Protein AF-A0A6P0JQG0-F1 (afdb_monomer_lite)

pLDDT: mean 90.03, std 11.5, range [43.16, 98.19]

Radius of gyration: 15.19 Å; chains: 1; bounding box: 37×26×37 Å

Foldseek 3Di:
DPPPPDDDPLVVVLVVCVVVVPPLSCLQPVQHSDWFADPCVVPQPPGSPSRNVRRVVVLVVVCVVVVDDPPDDDDDPDPDRCNSVVD

Structure (mmCIF, N/CA/C/O backbone):
data_AF-A0A6P0JQG0-F1
#
_entry.id   AF-A0A6P0JQG0-F1
#
loop_
_atom_site.group_PDB
_atom_site.id
_atom_site.type_symbol
_atom_site.label_atom_id
_atom_site.label_alt_id
_atom_site.label_comp_id
_atom_site.label_asym_id
_atom_site.label_entity_id
_atom_site.label_seq_id
_atom_site.pdbx_PDB_ins_code
_atom_site.Cartn_x
_atom_site.Cartn_y
_atom_site.Cartn_z
_atom_site.occupancy
_atom_site.B_iso_or_equiv
_atom_site.auth_seq_id
_atom_site.auth_comp_id
_atom_site.auth_asym_id
_atom_site.auth_atom_id
_atom_site.pdbx_PDB_model_num
ATOM 1 N N . MET A 1 1 ? 23.275 -12.793 20.915 1.00 43.16 1 MET A N 1
ATOM 2 C CA . MET A 1 1 ? 22.117 -13.483 20.323 1.00 43.16 1 MET A CA 1
ATOM 3 C C . MET A 1 1 ? 22.490 -13.781 18.893 1.00 43.16 1 MET A C 1
ATOM 5 O O . MET A 1 1 ? 22.983 -12.883 18.225 1.00 43.16 1 MET A O 1
ATOM 9 N N . ASP A 1 2 ? 22.380 -15.039 18.493 1.00 47.59 2 ASP A N 1
ATOM 10 C CA . ASP A 1 2 ? 22.580 -15.452 17.110 1.00 47.59 2 ASP A CA 1
ATOM 11 C C . ASP A 1 2 ? 21.462 -14.817 16.274 1.00 47.59 2 ASP A C 1
ATOM 13 O O . ASP A 1 2 ? 20.291 -15.170 16.423 1.00 47.59 2 ASP A O 1
ATOM 17 N N . HIS A 1 3 ? 21.800 -13.785 15.501 1.00 60.78 3 HIS A N 1
ATOM 18 C CA . HIS A 1 3 ? 20.891 -13.249 14.503 1.00 60.78 3 HIS A CA 1
ATOM 19 C C . HIS A 1 3 ? 20.826 -14.293 13.398 1.00 60.78 3 HIS A C 1
ATOM 21 O O . HIS A 1 3 ? 21.660 -14.284 12.496 1.00 60.78 3 HIS A O 1
ATOM 27 N N . SER A 1 4 ? 19.837 -15.186 13.469 1.00 60.78 4 SER A N 1
ATOM 28 C CA . SER A 1 4 ? 19.420 -15.951 12.301 1.00 60.78 4 SER A CA 1
ATOM 29 C C . SER A 1 4 ? 19.316 -14.959 11.144 1.00 60.78 4 SER A C 1
ATOM 31 O O . SER A 1 4 ? 18.536 -14.007 11.217 1.00 60.78 4 SER A O 1
ATOM 33 N N . SER A 1 5 ? 20.168 -15.108 10.131 1.00 75.31 5 SER A N 1
ATOM 34 C CA . SER A 1 5 ? 20.182 -14.228 8.968 1.00 75.31 5 SER A CA 1
ATOM 35 C C . SER A 1 5 ? 18.919 -14.513 8.163 1.00 75.31 5 SER A C 1
ATOM 37 O O . SER A 1 5 ? 18.919 -15.351 7.261 1.00 75.31 5 SER A O 1
ATOM 39 N N . ILE A 1 6 ? 17.806 -13.898 8.559 1.00 82.06 6 ILE A N 1
ATOM 40 C CA . ILE A 1 6 ? 16.537 -14.027 7.855 1.00 82.06 6 ILE A CA 1
ATOM 41 C C . ILE A 1 6 ? 16.729 -13.360 6.497 1.00 82.06 6 ILE A C 1
ATOM 43 O O . ILE A 1 6 ? 16.890 -12.147 6.402 1.00 82.06 6 ILE A O 1
ATOM 47 N N . THR A 1 7 ? 16.757 -14.173 5.447 1.00 84.56 7 THR A N 1
ATOM 48 C CA . THR A 1 7 ? 16.792 -13.688 4.071 1.00 84.56 7 THR A CA 1
ATOM 49 C C . THR A 1 7 ? 15.384 -13.261 3.676 1.00 84.56 7 THR A C 1
ATOM 51 O O . THR A 1 7 ? 14.454 -14.066 3.756 1.00 84.56 7 THR A O 1
ATOM 54 N N . LEU A 1 8 ? 15.222 -12.014 3.229 1.00 88.25 8 LEU A N 1
ATOM 55 C CA . LEU A 1 8 ? 13.937 -11.458 2.799 1.00 88.25 8 LEU A CA 1
ATOM 56 C C . LEU A 1 8 ? 14.051 -10.930 1.361 1.00 88.25 8 LEU A C 1
ATOM 58 O O . LEU A 1 8 ? 13.931 -9.724 1.150 1.00 88.25 8 LEU A O 1
ATOM 62 N N . PRO A 1 9 ? 14.215 -11.811 0.350 1.00 90.31 9 PRO A N 1
ATOM 63 C CA . PRO A 1 9 ? 14.564 -11.397 -1.012 1.00 90.31 9 PRO A CA 1
ATOM 64 C C . PRO A 1 9 ? 13.593 -10.380 -1.619 1.00 90.31 9 PRO A C 1
ATOM 66 O O . PRO A 1 9 ? 13.996 -9.510 -2.382 1.00 90.31 9 PRO A O 1
ATOM 69 N N . TYR A 1 10 ? 12.308 -10.482 -1.267 1.00 89.81 10 TYR A N 1
ATOM 70 C CA . TYR A 1 10 ? 11.275 -9.548 -1.704 1.00 89.81 10 TYR A CA 1
ATOM 71 C C . TYR A 1 10 ? 11.510 -8.131 -1.165 1.00 89.81 10 TYR A C 1
ATOM 73 O O . TYR A 1 10 ? 11.501 -7.170 -1.929 1.00 89.81 10 TYR A O 1
ATOM 81 N N . PHE A 1 11 ? 11.762 -8.001 0.140 1.00 89.56 11 PHE A N 1
ATOM 82 C CA . PHE A 1 11 ? 12.041 -6.701 0.745 1.00 89.56 11 PHE A CA 1
ATOM 83 C C . PHE A 1 11 ? 13.391 -6.157 0.296 1.00 89.56 11 PHE A C 1
ATOM 85 O O . PHE A 1 11 ? 13.472 -4.971 -0.007 1.00 89.56 11 PHE A O 1
ATOM 92 N N . ASP A 1 12 ? 14.410 -7.010 0.190 1.00 91.88 12 ASP A N 1
ATOM 93 C CA . ASP A 1 12 ? 15.726 -6.606 -0.304 1.00 91.88 12 ASP A CA 1
ATOM 94 C C . ASP A 1 12 ? 15.613 -6.027 -1.722 1.00 91.88 12 ASP A C 1
ATOM 96 O O . ASP A 1 12 ? 16.151 -4.959 -2.003 1.00 91.88 12 ASP A O 1
ATOM 100 N N . TRP A 1 13 ? 14.846 -6.673 -2.606 1.00 94.25 13 TRP A N 1
ATOM 101 C CA . TRP A 1 13 ? 14.606 -6.178 -3.962 1.00 94.25 13 TRP A CA 1
ATOM 102 C C . TRP A 1 13 ? 13.889 -4.817 -3.979 1.00 94.25 13 TRP A C 1
ATOM 104 O O . TRP A 1 13 ? 14.346 -3.904 -4.667 1.00 94.25 13 TRP A O 1
ATOM 114 N N . ILE A 1 14 ? 12.821 -4.648 -3.188 1.00 93.31 14 ILE A N 1
ATOM 115 C CA . ILE A 1 14 ? 12.083 -3.374 -3.110 1.00 93.31 14 ILE A CA 1
ATOM 116 C C . ILE A 1 14 ? 12.975 -2.257 -2.567 1.00 93.31 14 ILE A C 1
ATOM 118 O O . ILE A 1 14 ? 13.040 -1.181 -3.158 1.00 93.31 14 ILE A O 1
ATOM 122 N N . LEU A 1 15 ? 13.660 -2.494 -1.445 1.00 92.00 15 LEU A N 1
ATOM 123 C CA . LEU A 1 15 ? 14.479 -1.479 -0.783 1.00 92.00 15 LEU A CA 1
ATOM 124 C C . LEU A 1 15 ? 15.641 -1.036 -1.676 1.00 92.00 15 LEU A C 1
ATOM 126 O O . LEU A 1 15 ? 15.853 0.166 -1.826 1.00 92.00 15 LEU A O 1
ATOM 130 N N . ASN A 1 16 ? 16.311 -1.981 -2.342 1.00 94.88 16 ASN A N 1
ATOM 131 C CA . ASN A 1 16 ? 17.364 -1.670 -3.307 1.00 94.88 16 ASN A CA 1
ATOM 132 C C . ASN A 1 16 ? 16.826 -0.853 -4.493 1.00 94.88 16 ASN A C 1
ATOM 134 O O . ASN A 1 16 ? 17.481 0.088 -4.934 1.00 94.88 16 ASN A O 1
ATOM 138 N N . GLY A 1 17 ? 15.630 -1.171 -5.002 1.00 95.88 17 GLY A N 1
ATOM 139 C CA . GLY A 1 17 ? 14.994 -0.403 -6.077 1.00 95.88 17 GLY A CA 1
ATOM 140 C C . GLY A 1 17 ? 14.635 1.027 -5.657 1.00 95.88 17 GLY A C 1
ATOM 141 O O . GLY A 1 17 ? 14.891 1.978 -6.397 1.00 95.88 17 GLY A O 1
ATOM 142 N N . LEU A 1 18 ? 14.106 1.201 -4.441 1.00 93.44 18 LEU A N 1
ATOM 143 C CA . LEU A 1 18 ? 13.815 2.520 -3.874 1.00 93.44 18 LEU A CA 1
ATOM 144 C C . LEU A 1 18 ? 15.092 3.351 -3.680 1.00 93.44 18 LEU A C 1
ATOM 146 O O . LEU A 1 18 ? 15.100 4.532 -4.036 1.00 93.44 18 LEU A O 1
ATOM 150 N N . GLU A 1 19 ? 16.166 2.741 -3.169 1.00 94.75 19 GLU A N 1
ATOM 151 C CA . GLU A 1 19 ? 17.475 3.381 -2.976 1.00 94.75 19 GLU A CA 1
ATOM 152 C C . GLU A 1 19 ? 18.126 3.772 -4.310 1.00 94.75 19 GLU A C 1
ATOM 154 O O . GLU A 1 19 ? 18.595 4.900 -4.466 1.00 94.75 19 GLU A O 1
ATOM 159 N N . ALA A 1 20 ? 18.068 2.886 -5.309 1.00 97.06 20 ALA A N 1
ATOM 160 C CA . ALA A 1 20 ? 18.521 3.161 -6.674 1.00 97.06 20 ALA A CA 1
ATOM 161 C C . ALA A 1 20 ? 17.665 4.221 -7.392 1.00 97.06 20 ALA A C 1
ATOM 163 O O . ALA A 1 20 ? 18.036 4.725 -8.452 1.00 97.06 20 ALA A O 1
ATOM 164 N N . GLY A 1 21 ? 16.521 4.579 -6.812 1.00 96.25 21 GLY A N 1
ATOM 165 C CA . GLY A 1 21 ? 15.639 5.601 -7.331 1.00 96.25 21 GLY A CA 1
ATOM 166 C C . GLY A 1 21 ? 14.774 5.154 -8.506 1.00 96.25 21 GLY A C 1
ATOM 167 O O . GLY A 1 21 ? 14.268 6.039 -9.201 1.00 96.25 21 GLY A O 1
ATOM 168 N N . ASP A 1 22 ? 14.594 3.844 -8.693 1.00 97.94 22 ASP A N 1
ATOM 169 C CA . ASP A 1 22 ? 13.839 3.234 -9.789 1.00 97.94 22 ASP A CA 1
ATOM 170 C C . ASP A 1 22 ? 12.405 3.808 -9.856 1.00 97.94 22 ASP A C 1
ATOM 172 O O . ASP A 1 22 ? 11.682 3.784 -8.850 1.00 97.94 22 ASP A O 1
ATOM 176 N N . PRO A 1 23 ? 11.991 4.380 -11.004 1.00 97.50 23 PRO A N 1
ATOM 177 C CA . PRO A 1 23 ? 10.695 5.037 -11.129 1.00 97.50 23 PRO A CA 1
ATOM 178 C C . PRO A 1 23 ? 9.519 4.067 -10.977 1.00 97.50 23 PRO A C 1
ATOM 180 O O . PRO A 1 23 ? 8.529 4.431 -10.343 1.00 97.50 23 PRO A O 1
ATOM 183 N N . ASP A 1 24 ? 9.6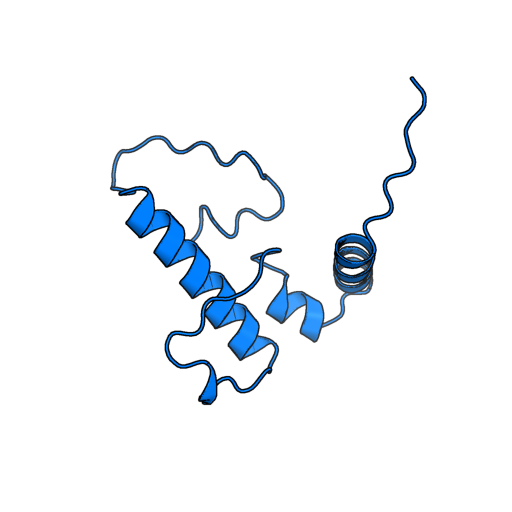29 2.841 -11.486 1.00 97.25 24 ASP A N 1
ATOM 184 C CA . ASP A 1 24 ? 8.544 1.861 -11.439 1.00 97.25 24 ASP A CA 1
ATOM 185 C C . ASP A 1 24 ? 8.382 1.323 -10.017 1.00 97.25 24 ASP A C 1
ATOM 187 O O . ASP A 1 24 ? 7.264 1.251 -9.500 1.00 97.25 24 ASP A O 1
ATOM 191 N N . VAL A 1 25 ? 9.499 1.045 -9.332 1.00 96.38 25 VAL A N 1
ATOM 192 C CA . VAL A 1 25 ? 9.481 0.638 -7.916 1.00 96.38 25 VAL A CA 1
ATOM 193 C C . VAL A 1 25 ? 8.930 1.759 -7.036 1.00 96.38 25 VAL A C 1
ATOM 195 O O . VAL A 1 25 ? 8.131 1.496 -6.138 1.00 96.38 25 VAL A O 1
ATOM 198 N N . LYS A 1 26 ? 9.291 3.021 -7.298 1.00 95.56 26 LYS A N 1
ATOM 199 C CA . LYS A 1 26 ? 8.741 4.172 -6.565 1.00 95.56 26 LYS A CA 1
ATOM 200 C C . LYS A 1 26 ? 7.237 4.324 -6.756 1.00 95.56 26 LYS A C 1
ATOM 202 O O . LYS A 1 26 ? 6.541 4.591 -5.778 1.00 95.56 26 LYS A O 1
ATOM 207 N N . ILE A 1 27 ? 6.735 4.170 -7.980 1.00 97.06 27 ILE A N 1
ATOM 208 C CA . ILE A 1 27 ? 5.296 4.269 -8.253 1.00 97.06 27 ILE A CA 1
ATOM 209 C C . ILE A 1 27 ? 4.550 3.126 -7.558 1.00 97.06 27 ILE A C 1
ATOM 211 O O . ILE A 1 27 ? 3.569 3.380 -6.861 1.00 97.06 27 ILE A O 1
ATOM 215 N N . ALA A 1 28 ? 5.035 1.890 -7.703 1.00 95.94 28 ALA A N 1
ATOM 216 C CA . ALA A 1 28 ? 4.362 0.707 -7.178 1.00 95.94 28 ALA A CA 1
ATOM 217 C C . ALA A 1 28 ? 4.441 0.595 -5.642 1.00 95.94 28 ALA A C 1
ATOM 219 O O . ALA A 1 28 ? 3.435 0.300 -5.001 1.00 95.94 28 ALA A O 1
ATOM 220 N N . PHE A 1 29 ? 5.609 0.856 -5.044 1.00 93.62 29 PHE A N 1
ATOM 221 C CA . PHE A 1 29 ? 5.899 0.544 -3.636 1.00 93.62 29 PHE A CA 1
ATOM 222 C C . PHE A 1 29 ? 6.233 1.755 -2.757 1.00 93.62 29 PHE A C 1
ATOM 224 O O . PHE A 1 29 ? 6.446 1.606 -1.554 1.00 93.62 29 PHE A O 1
ATOM 231 N N . GLY A 1 30 ? 6.277 2.968 -3.316 1.00 91.31 30 GLY A N 1
ATOM 232 C CA . GLY A 1 30 ? 6.694 4.165 -2.575 1.00 91.31 30 GLY A CA 1
ATOM 233 C C . GLY A 1 30 ? 5.734 4.594 -1.460 1.00 91.31 30 GLY A C 1
ATOM 234 O O . GLY A 1 30 ? 6.132 5.339 -0.568 1.00 91.31 30 GLY A O 1
ATOM 235 N N . ARG A 1 31 ? 4.476 4.134 -1.499 1.00 90.44 31 ARG A N 1
ATOM 236 C CA . ARG A 1 31 ? 3.469 4.388 -0.450 1.00 90.44 31 ARG A CA 1
ATOM 237 C C . ARG A 1 31 ? 3.165 3.147 0.381 1.00 90.44 31 ARG A C 1
ATOM 239 O O . ARG A 1 31 ? 3.116 3.232 1.605 1.00 90.44 31 ARG A O 1
ATOM 246 N N . HIS A 1 32 ? 2.973 2.017 -0.292 1.00 91.81 32 HIS A N 1
ATOM 247 C CA . HIS A 1 32 ? 2.509 0.764 0.293 1.00 91.81 32 HIS A CA 1
ATOM 248 C C . HIS A 1 32 ? 3.482 -0.353 -0.082 1.00 91.81 32 HIS A C 1
ATOM 250 O O . HIS A 1 32 ? 3.836 -0.499 -1.245 1.00 91.81 32 HIS A O 1
ATOM 256 N N . ILE A 1 33 ? 3.910 -1.151 0.895 1.00 89.81 33 ILE A N 1
ATOM 257 C CA . ILE A 1 33 ? 4.860 -2.268 0.692 1.00 89.81 33 ILE A CA 1
ATOM 258 C C . ILE A 1 33 ? 4.172 -3.640 0.618 1.00 89.81 33 ILE A C 1
ATOM 260 O O . ILE A 1 33 ? 4.829 -4.665 0.426 1.00 89.81 33 ILE A O 1
ATOM 264 N N . HIS A 1 34 ? 2.853 -3.664 0.808 1.00 91.31 34 HIS A N 1
ATOM 265 C CA . HIS A 1 34 ? 2.018 -4.850 0.662 1.00 91.31 34 HIS A CA 1
ATOM 266 C C . HIS A 1 34 ? 1.480 -4.972 -0.772 1.00 91.31 34 HIS A C 1
ATOM 268 O O . HIS A 1 34 ? 1.688 -4.103 -1.615 1.00 91.31 34 HIS A O 1
ATOM 274 N N . TRP A 1 35 ? 0.785 -6.073 -1.057 1.00 92.75 35 TRP A N 1
ATOM 275 C CA . TRP A 1 35 ? 0.149 -6.307 -2.355 1.00 92.75 35 TRP A CA 1
ATOM 276 C C . TRP A 1 35 ? -1.086 -5.432 -2.588 1.00 92.75 35 TRP A C 1
ATOM 278 O O . TRP A 1 35 ? -1.494 -4.652 -1.729 1.00 92.75 35 TRP A O 1
ATOM 288 N N . GLY A 1 36 ? -1.683 -5.585 -3.767 1.00 95.75 36 GLY A N 1
ATOM 289 C CA . GLY A 1 36 ? -2.920 -4.922 -4.146 1.00 95.75 36 GLY A CA 1
ATOM 290 C C . GLY A 1 36 ? -4.162 -5.803 -4.064 1.00 95.75 36 GLY A C 1
ATOM 291 O O . GLY A 1 36 ? -4.093 -7.032 -4.066 1.00 95.75 36 GLY A O 1
ATOM 292 N N . TYR A 1 37 ? -5.314 -5.141 -4.025 1.00 98.06 37 TYR A N 1
ATOM 293 C CA . TYR A 1 37 ? -6.628 -5.730 -4.220 1.00 98.06 37 TYR A CA 1
ATOM 294 C C . TYR A 1 37 ? -7.212 -5.240 -5.544 1.00 98.06 37 TYR A C 1
ATOM 296 O O . TYR A 1 37 ? -7.407 -4.041 -5.735 1.00 98.06 37 TYR A O 1
ATOM 304 N N . TRP A 1 38 ? -7.539 -6.183 -6.427 1.00 98.19 38 TRP A N 1
ATOM 305 C CA . TRP A 1 38 ? -8.263 -5.925 -7.668 1.00 98.19 38 TRP A CA 1
ATOM 306 C C . TRP A 1 38 ? -9.683 -6.484 -7.550 1.00 98.19 38 TRP A C 1
ATOM 308 O O . TRP A 1 38 ? -9.840 -7.703 -7.442 1.00 98.19 38 TRP A O 1
ATOM 318 N N . PRO A 1 39 ? -10.727 -5.639 -7.606 1.00 96.12 39 PRO A N 1
ATOM 319 C CA . PRO A 1 39 ? -12.114 -6.101 -7.650 1.00 96.12 39 PRO A CA 1
ATOM 320 C C . PRO A 1 39 ? -12.392 -6.984 -8.876 1.00 96.12 39 PRO A C 1
ATOM 322 O O . PRO A 1 39 ? -13.133 -7.962 -8.786 1.00 96.12 39 PRO A O 1
ATOM 325 N N . HIS A 1 40 ? -11.754 -6.654 -10.003 1.00 97.19 40 HIS A N 1
ATOM 326 C CA . HIS A 1 40 ? -11.843 -7.367 -11.276 1.00 97.19 40 HIS A CA 1
ATOM 327 C C . HIS A 1 40 ? -10.431 -7.745 -11.752 1.00 97.19 40 HIS A C 1
ATOM 329 O O . HIS A 1 40 ? -9.854 -7.058 -12.591 1.00 97.19 40 HIS A O 1
ATOM 335 N N . PRO A 1 41 ? -9.827 -8.824 -11.219 1.00 95.75 41 PRO A N 1
ATOM 336 C CA . PRO A 1 41 ? -8.429 -9.162 -11.504 1.00 95.75 41 PRO A CA 1
ATOM 337 C C . PRO A 1 41 ? -8.166 -9.491 -12.981 1.00 95.75 41 PRO A C 1
ATOM 339 O O . PRO A 1 41 ? -7.042 -9.348 -13.446 1.00 95.75 41 PRO A O 1
ATOM 342 N N . SER A 1 42 ? -9.193 -9.890 -13.739 1.00 97.44 42 SER A N 1
ATOM 343 C CA . SER A 1 42 ? -9.099 -10.099 -15.190 1.00 97.44 42 SER A CA 1
ATOM 344 C C . SER A 1 42 ? -8.845 -8.817 -15.989 1.00 97.44 42 SER A C 1
ATOM 346 O O . SER A 1 42 ? -8.471 -8.903 -17.153 1.00 97.44 42 SER A O 1
ATOM 348 N N . GLU A 1 43 ? -9.074 -7.650 -15.388 1.00 96.75 43 GLU A N 1
ATOM 349 C CA . GLU A 1 43 ? -8.886 -6.333 -16.007 1.00 96.75 43 GLU A CA 1
ATOM 350 C C . GLU A 1 43 ? -7.590 -5.649 -15.544 1.00 96.75 43 GLU A C 1
ATOM 352 O O . GLU A 1 43 ? -7.292 -4.538 -15.981 1.00 96.75 43 GLU A O 1
ATOM 357 N N . ALA A 1 44 ? -6.806 -6.299 -14.674 1.00 97.25 44 ALA A N 1
ATOM 358 C CA . ALA A 1 44 ? -5.537 -5.765 -14.196 1.00 97.25 44 ALA A CA 1
ATOM 359 C C . ALA A 1 44 ? -4.561 -5.569 -15.368 1.00 97.25 44 ALA A C 1
ATOM 361 O O . ALA A 1 44 ? -4.335 -6.471 -16.177 1.00 97.25 44 ALA A O 1
ATOM 362 N N . THR A 1 45 ? -3.960 -4.383 -15.446 1.00 97.44 45 THR A N 1
ATOM 363 C CA . THR A 1 45 ? -2.994 -4.042 -16.502 1.00 97.44 45 THR A CA 1
ATOM 364 C C . THR A 1 45 ? -1.570 -4.433 -16.125 1.00 97.44 45 THR A C 1
ATOM 366 O O . THR A 1 45 ? -0.708 -4.515 -16.998 1.00 97.44 45 THR A O 1
ATOM 369 N N . GLY A 1 46 ? -1.305 -4.655 -14.832 1.00 95.25 46 GLY A N 1
ATOM 370 C CA . GLY A 1 46 ? 0.024 -4.992 -14.320 1.00 95.25 46 GLY A CA 1
ATOM 371 C C . GLY A 1 46 ? 1.027 -3.840 -14.411 1.00 95.25 46 GLY A C 1
ATOM 372 O O . GLY A 1 46 ? 2.223 -4.053 -14.224 1.00 95.25 46 GLY A O 1
ATOM 373 N N . THR A 1 47 ? 0.565 -2.624 -14.710 1.00 98.12 47 THR A N 1
ATOM 374 C CA . THR A 1 47 ? 1.417 -1.431 -14.721 1.00 98.12 47 THR A CA 1
ATOM 375 C C . THR A 1 47 ? 1.726 -0.974 -13.289 1.00 98.12 47 THR A C 1
ATOM 377 O O . THR A 1 47 ? 0.941 -1.253 -12.379 1.00 98.12 47 THR A O 1
ATOM 380 N N . PRO A 1 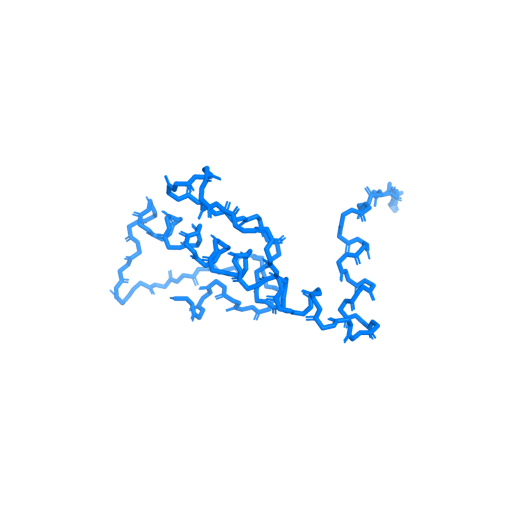48 ? 2.824 -0.229 -13.051 1.00 97.62 48 PRO A N 1
ATOM 381 C CA . PRO A 1 48 ? 3.125 0.307 -11.721 1.00 97.62 48 PRO A CA 1
ATOM 382 C C . PRO A 1 48 ? 1.977 1.137 -11.131 1.00 97.62 48 PRO A C 1
ATOM 384 O O . PRO A 1 48 ? 1.694 1.062 -9.939 1.00 97.62 48 PRO A O 1
ATOM 387 N N . GLU A 1 49 ? 1.280 1.896 -11.977 1.00 97.75 49 GLU A N 1
ATOM 388 C CA . GLU A 1 49 ? 0.147 2.730 -11.576 1.00 97.75 49 GLU A CA 1
ATOM 389 C C . GLU A 1 49 ? -1.091 1.898 -11.202 1.00 97.75 49 GLU A C 1
ATOM 391 O O . GLU A 1 49 ? -1.750 2.191 -10.206 1.00 97.75 49 GLU A O 1
ATOM 396 N N . ASP A 1 50 ? -1.374 0.826 -11.945 1.00 98.00 50 ASP A N 1
ATOM 397 C CA . ASP A 1 50 ? -2.414 -0.146 -11.588 1.00 98.00 50 ASP A CA 1
ATOM 398 C C . ASP A 1 50 ? -2.100 -0.828 -10.250 1.00 98.00 50 ASP A C 1
ATOM 400 O O . ASP A 1 50 ? -2.953 -0.897 -9.365 1.00 98.00 50 ASP A O 1
ATOM 404 N N . PHE A 1 51 ? -0.843 -1.228 -10.040 1.00 97.81 51 PHE A N 1
ATOM 405 C CA . PHE A 1 51 ? -0.407 -1.778 -8.758 1.00 97.81 51 PHE A CA 1
ATOM 406 C C . PHE A 1 51 ? -0.583 -0.777 -7.610 1.00 97.81 51 PHE A C 1
ATOM 408 O O . PHE A 1 51 ? -1.132 -1.133 -6.567 1.00 97.81 51 PHE A O 1
ATOM 415 N N . ARG A 1 52 ? -0.183 0.487 -7.803 1.00 96.69 52 ARG A N 1
ATOM 416 C CA . ARG A 1 52 ? -0.359 1.561 -6.813 1.00 96.69 52 ARG A CA 1
ATOM 417 C C . ARG A 1 52 ? -1.826 1.716 -6.410 1.00 96.69 52 ARG A C 1
ATOM 419 O O . ARG A 1 52 ? -2.135 1.843 -5.225 1.00 96.69 52 ARG A O 1
ATOM 426 N N . GLN A 1 53 ? -2.730 1.711 -7.389 1.00 97.44 53 GLN A N 1
ATOM 427 C CA . GLN A 1 53 ? -4.170 1.821 -7.150 1.00 97.44 53 GLN A CA 1
ATOM 428 C C . GLN A 1 53 ? -4.725 0.589 -6.438 1.00 97.44 53 GLN A C 1
ATOM 430 O O . GLN A 1 53 ? -5.547 0.723 -5.535 1.00 97.44 53 GLN A O 1
ATOM 435 N N . ALA A 1 54 ? -4.277 -0.606 -6.807 1.00 98.19 54 ALA A N 1
ATOM 436 C CA . ALA A 1 54 ? -4.701 -1.830 -6.148 1.00 98.19 54 ALA A CA 1
ATOM 437 C C . ALA A 1 54 ? -4.197 -1.909 -4.700 1.00 98.19 54 ALA A C 1
ATOM 439 O O . ALA A 1 54 ? -4.941 -2.335 -3.817 1.00 98.19 54 ALA A O 1
ATOM 440 N N . ALA A 1 55 ? -2.960 -1.480 -4.430 1.00 96.94 55 ALA A N 1
ATOM 441 C CA . ALA A 1 55 ? -2.417 -1.392 -3.076 1.00 96.94 55 ALA A CA 1
ATOM 442 C C . ALA A 1 55 ? -3.266 -0.451 -2.211 1.00 96.94 55 ALA A C 1
ATOM 444 O O . ALA A 1 55 ? -3.695 -0.833 -1.127 1.00 96.94 55 ALA A O 1
ATOM 445 N N . GLU A 1 56 ? -3.620 0.722 -2.737 1.00 96.81 56 GLU A N 1
ATOM 446 C CA . GLU A 1 56 ? -4.536 1.648 -2.066 1.00 96.81 56 GLU A CA 1
ATOM 447 C C . GLU A 1 56 ? -5.903 1.008 -1.773 1.00 96.81 56 GLU A C 1
ATOM 449 O O . GLU A 1 56 ? -6.406 1.068 -0.653 1.00 96.81 56 GLU A O 1
ATOM 454 N N . GLN A 1 57 ? -6.490 0.316 -2.750 1.00 97.69 57 GLN A N 1
ATOM 455 C CA . GLN A 1 57 ? -7.770 -0.368 -2.559 1.00 97.69 57 GLN A CA 1
ATOM 456 C C . GLN A 1 57 ? -7.711 -1.440 -1.466 1.00 97.69 57 GLN A C 1
ATOM 458 O O . GLN A 1 57 ? -8.691 -1.610 -0.736 1.00 97.69 57 GLN A O 1
ATOM 463 N N . LEU A 1 58 ? -6.587 -2.151 -1.323 1.00 97.44 58 LEU A N 1
ATOM 464 C CA . LEU A 1 58 ? -6.420 -3.122 -0.243 1.00 97.44 58 LEU A CA 1
ATOM 465 C C . LEU A 1 58 ? -6.438 -2.432 1.126 1.00 97.44 58 LEU A C 1
ATOM 467 O O . LEU A 1 58 ? -7.148 -2.898 2.017 1.00 97.44 58 LEU A O 1
ATOM 471 N N . THR A 1 59 ? -5.739 -1.305 1.279 1.00 95.44 59 THR A N 1
ATOM 472 C CA . THR A 1 59 ? -5.757 -0.502 2.514 1.00 95.44 59 THR A CA 1
ATOM 473 C C . THR A 1 59 ? -7.181 -0.104 2.896 1.00 95.44 59 THR A C 1
ATOM 475 O O . THR A 1 59 ? -7.613 -0.339 4.025 1.00 95.44 59 THR A O 1
ATOM 478 N N . GLN A 1 60 ? -7.972 0.373 1.932 1.00 95.81 60 GLN A N 1
ATOM 479 C CA . GLN A 1 60 ? -9.375 0.731 2.166 1.00 95.81 60 GLN A CA 1
ATOM 480 C C . GLN A 1 60 ? -10.225 -0.470 2.620 1.00 95.81 60 GLN A C 1
ATOM 482 O O . GLN A 1 60 ? -11.111 -0.331 3.467 1.00 95.81 60 GLN A O 1
ATOM 487 N N . LYS A 1 61 ? -9.953 -1.682 2.109 1.00 97.25 61 LYS A N 1
ATOM 488 C CA . LYS A 1 61 ? -10.620 -2.909 2.586 1.00 97.25 61 LYS A CA 1
ATOM 489 C C . LYS A 1 61 ? -10.246 -3.245 4.025 1.00 97.25 61 LYS A C 1
ATOM 491 O O . LYS A 1 61 ? -11.132 -3.637 4.784 1.00 97.25 61 LYS A O 1
ATOM 496 N N . VAL A 1 62 ? -8.981 -3.065 4.406 1.00 94.75 62 VAL A N 1
ATOM 497 C CA . VAL A 1 62 ? -8.524 -3.259 5.790 1.00 94.75 62 VAL A CA 1
ATOM 498 C C . VAL A 1 62 ? -9.226 -2.272 6.725 1.00 94.75 62 VAL A C 1
ATOM 500 O O . VAL A 1 62 ? -9.757 -2.690 7.751 1.00 94.75 62 VAL A O 1
ATOM 503 N N . TYR A 1 63 ? -9.330 -0.99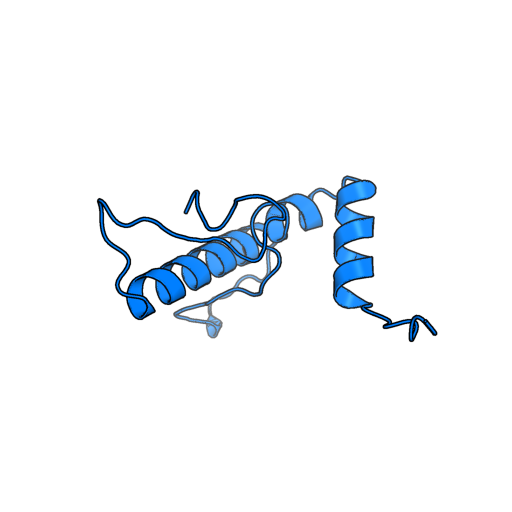8 6.342 1.00 94.81 63 TYR A N 1
ATOM 504 C CA . TYR A 1 63 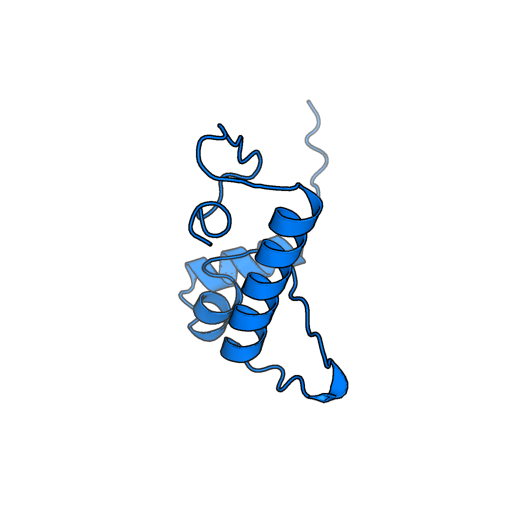? -10.032 0.027 7.127 1.00 94.81 63 TYR A CA 1
ATOM 505 C C . TYR A 1 63 ? -11.515 -0.258 7.293 1.00 94.81 63 TYR A C 1
ATOM 507 O O . TYR A 1 63 ? -12.034 -0.197 8.409 1.00 94.81 63 TYR A O 1
ATOM 515 N N . SER A 1 64 ? -12.185 -0.656 6.211 1.00 95.81 64 SER A N 1
ATOM 516 C CA . SER A 1 64 ? -13.575 -1.108 6.276 1.00 95.81 64 SER A CA 1
ATOM 517 C C . SER A 1 64 ? -13.744 -2.310 7.207 1.00 95.81 64 SER A C 1
ATOM 519 O O . SER A 1 64 ? -14.637 -2.309 8.048 1.00 95.81 64 SER A O 1
ATOM 521 N N . ALA A 1 65 ? -12.876 -3.322 7.105 1.00 96.81 65 ALA A N 1
ATOM 522 C CA . ALA A 1 65 ? -12.949 -4.515 7.952 1.00 96.81 65 ALA A CA 1
ATOM 523 C C . ALA A 1 65 ? -12.696 -4.201 9.438 1.00 96.81 65 ALA A C 1
ATOM 525 O O . ALA A 1 65 ? -13.316 -4.801 10.318 1.00 96.81 65 ALA A O 1
ATOM 526 N N . ALA A 1 66 ? -11.817 -3.237 9.716 1.00 95.19 66 ALA A N 1
ATOM 527 C CA . ALA A 1 66 ? -11.531 -2.741 11.057 1.00 95.19 66 ALA A CA 1
ATOM 528 C C . ALA A 1 66 ? -12.583 -1.746 11.584 1.00 95.19 66 ALA A C 1
ATOM 530 O O . ALA A 1 66 ? -12.510 -1.363 12.749 1.00 95.19 66 ALA A O 1
ATOM 531 N N . HIS A 1 67 ? -13.572 -1.364 10.765 1.00 96.25 67 HIS A N 1
ATOM 532 C CA . HIS A 1 67 ? -14.581 -0.351 11.091 1.00 96.25 67 HIS A CA 1
ATOM 533 C C . HIS A 1 67 ? -13.945 0.968 11.557 1.00 96.25 67 HIS A C 1
ATOM 535 O O . HIS A 1 67 ? -14.369 1.564 12.552 1.00 96.25 67 HIS A O 1
ATOM 541 N N . VAL A 1 68 ? -12.900 1.397 10.842 1.00 94.94 68 VAL A N 1
ATOM 542 C CA . VAL A 1 68 ? -12.235 2.674 11.106 1.00 94.94 68 VAL A CA 1
ATOM 543 C C . VAL A 1 68 ? -13.227 3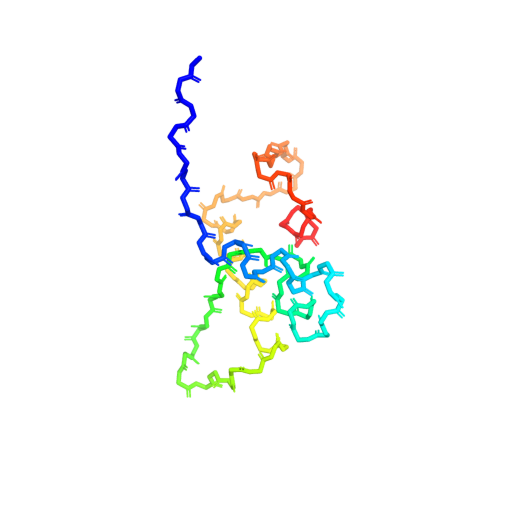.819 10.905 1.00 94.94 68 VAL A C 1
ATOM 545 O O . VAL A 1 68 ? -13.953 3.856 9.910 1.00 94.94 68 VAL A O 1
ATOM 548 N N . SER A 1 69 ? -13.260 4.751 11.854 1.00 94.31 69 SER A N 1
ATOM 549 C CA . SER A 1 69 ? -14.140 5.918 11.826 1.00 94.31 69 SER A CA 1
ATOM 550 C C . SER A 1 69 ? -13.477 7.151 12.434 1.00 94.31 69 SER A C 1
ATOM 552 O O . SER A 1 69 ? -12.587 7.043 13.280 1.00 94.31 69 SER A O 1
ATOM 554 N N . ASP A 1 70 ? -13.985 8.328 12.073 1.00 93.88 70 ASP A N 1
ATOM 555 C CA . ASP A 1 70 ? -13.538 9.609 12.617 1.00 93.88 70 ASP A CA 1
ATOM 556 C C . ASP A 1 70 ? -13.508 9.621 14.153 1.00 93.88 70 ASP A C 1
ATOM 558 O O . ASP A 1 70 ? -14.386 9.083 14.834 1.00 93.88 70 ASP A O 1
ATOM 562 N N . GLY A 1 71 ? -12.477 10.265 14.703 1.00 94.56 71 GLY A N 1
ATOM 563 C CA . GLY A 1 71 ? -12.285 10.419 16.146 1.00 94.56 71 GLY A CA 1
ATOM 564 C C . GLY A 1 71 ? -11.631 9.224 16.849 1.00 94.56 71 GLY A C 1
ATOM 565 O O . GLY A 1 71 ? -11.381 9.306 18.051 1.00 94.56 71 GLY A O 1
ATOM 566 N N . GLN A 1 72 ? -11.322 8.137 16.136 1.00 95.62 72 GLN A N 1
ATOM 567 C CA . GLN A 1 72 ? -10.559 7.020 16.692 1.00 95.62 72 GLN A CA 1
ATOM 568 C C . GLN A 1 72 ? -9.058 7.331 16.766 1.00 95.62 72 GLN A C 1
ATOM 570 O O . GLN A 1 72 ? -8.492 8.000 15.903 1.00 95.62 72 GLN A O 1
ATOM 575 N N . ALA A 1 73 ? -8.396 6.795 17.793 1.00 93.94 73 ALA A N 1
ATOM 576 C CA . ALA A 1 73 ? -6.940 6.741 17.856 1.00 93.94 73 ALA A CA 1
ATOM 577 C C . ALA A 1 73 ? -6.461 5.419 17.239 1.00 93.94 73 ALA A C 1
ATOM 579 O O . ALA A 1 73 ? -6.863 4.347 17.692 1.00 93.94 73 ALA A O 1
ATOM 580 N N . ILE A 1 74 ? -5.605 5.501 16.221 1.00 90.88 74 ILE A N 1
ATOM 581 C CA . ILE A 1 74 ? -5.099 4.348 15.466 1.00 90.88 74 ILE A CA 1
ATOM 582 C C . ILE A 1 74 ? -3.604 4.186 15.746 1.00 90.88 74 ILE A C 1
ATOM 584 O O . ILE A 1 74 ? -2.851 5.159 15.704 1.00 90.88 74 ILE A O 1
ATOM 588 N N . LEU A 1 75 ? -3.175 2.953 16.024 1.00 90.56 75 LEU A N 1
ATOM 589 C CA . LEU A 1 75 ? -1.764 2.584 16.103 1.00 90.56 75 LEU A CA 1
ATOM 590 C C . LEU A 1 75 ? -1.344 1.922 14.790 1.00 90.56 75 LEU A C 1
ATOM 592 O O . LEU A 1 75 ? -1.775 0.807 14.501 1.00 90.56 75 LEU A O 1
ATOM 596 N N . ASP A 1 76 ? -0.469 2.585 14.039 1.00 87.00 76 ASP A N 1
ATOM 597 C CA . ASP A 1 76 ? 0.253 1.957 12.935 1.00 87.00 76 ASP A CA 1
ATOM 598 C C . ASP A 1 76 ? 1.507 1.265 13.481 1.00 87.00 76 ASP A C 1
ATOM 600 O O . ASP A 1 76 ? 2.470 1.913 13.895 1.00 87.00 76 ASP A O 1
ATOM 604 N N . VAL A 1 77 ? 1.464 -0.065 13.544 1.00 83.94 77 VAL A N 1
ATOM 605 C CA . VAL A 1 77 ? 2.573 -0.886 14.053 1.00 83.94 77 VAL A CA 1
ATOM 606 C C . VAL A 1 77 ? 3.708 -0.974 13.024 1.00 83.94 77 VAL A C 1
ATOM 608 O O . VAL A 1 77 ? 4.858 -1.206 13.399 1.00 83.94 77 VAL A O 1
ATOM 611 N N . GLU A 1 78 ? 3.424 -0.741 11.740 1.00 65.81 78 GLU A N 1
ATOM 612 C CA . GLU A 1 78 ? 4.389 -0.856 10.647 1.00 65.81 78 GLU A CA 1
ATOM 613 C C . GLU A 1 78 ? 4.755 0.523 10.087 1.00 65.81 78 GLU A C 1
ATOM 615 O O . GLU A 1 78 ? 4.505 0.860 8.930 1.00 65.81 78 GLU A O 1
ATOM 620 N N . TYR A 1 79 ? 5.432 1.325 10.913 1.00 58.78 79 TYR A N 1
ATOM 621 C CA . TYR A 1 79 ? 5.979 2.616 10.502 1.00 58.78 79 TYR A CA 1
ATOM 622 C C . TYR A 1 79 ? 7.082 2.431 9.448 1.00 58.78 79 TYR A C 1
ATOM 624 O O . TYR A 1 79 ? 8.260 2.271 9.775 1.00 58.78 79 TYR A O 1
ATOM 632 N N . ARG A 1 80 ? 6.716 2.435 8.164 1.00 66.75 80 ARG A N 1
ATOM 633 C CA . ARG A 1 80 ? 7.692 2.576 7.071 1.00 66.75 80 ARG A CA 1
ATOM 634 C C . ARG A 1 80 ? 7.550 3.910 6.363 1.00 66.75 80 ARG A C 1
ATOM 636 O O . ARG A 1 80 ? 8.430 4.753 6.487 1.00 66.75 80 ARG A O 1
ATOM 643 N N . PHE A 1 81 ? 6.440 4.115 5.656 1.00 69.44 81 PHE A N 1
ATOM 644 C CA . PHE A 1 81 ? 6.267 5.278 4.774 1.00 69.44 81 PHE A CA 1
ATOM 645 C C . PHE A 1 81 ? 4.988 6.085 5.040 1.00 69.44 81 PHE A C 1
ATOM 647 O O . PHE A 1 81 ? 4.743 7.078 4.363 1.00 69.44 81 PHE A O 1
ATOM 654 N N . GLY A 1 82 ? 4.165 5.676 6.015 1.00 75.69 82 GLY A N 1
ATOM 655 C CA . GLY A 1 82 ? 2.930 6.379 6.396 1.00 75.69 82 GLY A CA 1
ATOM 656 C C . GLY A 1 82 ? 1.806 6.315 5.357 1.00 75.69 82 GLY A C 1
ATOM 657 O O . GLY A 1 82 ? 0.794 6.991 5.524 1.00 75.69 82 GLY A O 1
ATOM 658 N N . GLY A 1 83 ? 1.967 5.513 4.297 1.00 74.50 83 GLY A N 1
ATOM 659 C CA . GLY A 1 83 ? 0.989 5.390 3.220 1.00 74.50 83 GLY A CA 1
ATOM 660 C C . GLY A 1 83 ? -0.382 4.967 3.723 1.00 74.50 83 GLY A C 1
ATOM 661 O O . GLY A 1 83 ? -1.357 5.582 3.317 1.00 74.50 83 GLY A O 1
ATOM 662 N N . ALA A 1 84 ? -0.440 3.990 4.635 1.00 78.38 84 ALA A N 1
ATOM 663 C CA . ALA A 1 84 ? -1.692 3.526 5.215 1.00 78.38 84 ALA A CA 1
ATOM 664 C C . ALA A 1 84 ? -2.414 4.664 5.948 1.00 78.38 84 ALA A C 1
ATOM 666 O O . ALA A 1 84 ? -3.521 5.025 5.572 1.00 78.38 84 ALA A O 1
ATOM 667 N N . ILE A 1 85 ? -1.815 5.287 6.965 1.00 84.38 85 ILE A N 1
ATOM 668 C CA . ILE A 1 85 ? -2.496 6.332 7.758 1.00 84.38 85 ILE A CA 1
ATOM 669 C C . ILE A 1 85 ? -2.924 7.552 6.914 1.00 84.38 85 ILE A C 1
ATOM 671 O O . ILE A 1 85 ? -3.840 8.271 7.302 1.00 84.38 85 ILE A O 1
ATOM 675 N N . ALA A 1 86 ? -2.292 7.778 5.759 1.00 84.06 86 ALA A N 1
ATOM 676 C CA . ALA A 1 86 ? -2.633 8.846 4.817 1.00 84.06 86 ALA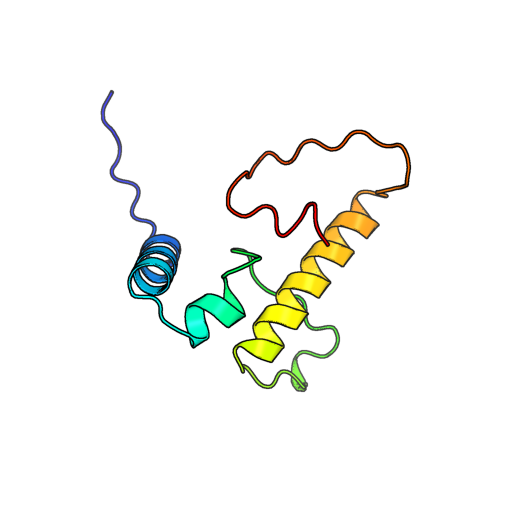 A CA 1
ATOM 677 C C . ALA A 1 86 ? -3.613 8.434 3.690 1.00 84.06 86 ALA A C 1
ATOM 679 O O . ALA A 1 86 ? -3.757 9.190 2.721 1.00 84.06 86 ALA A O 1
ATOM 680 N N . SER A 1 87 ? -4.206 7.239 3.771 1.00 82.81 87 SER A N 1
ATOM 681 C CA . SER A 1 87 ? -5.192 6.682 2.828 1.00 82.81 87 SER A CA 1
ATOM 682 C C . SER A 1 87 ? -6.627 7.091 3.140 1.00 82.81 87 SER A C 1
ATOM 684 O O . SER A 1 87 ? -6.972 7.191 4.336 1.00 82.81 87 SER A O 1
#

Secondary structure (DSSP, 8-state):
--------HHHHHHHHHHHTT-HHHHHHHSS--S----SSGGG----HHHHHHHHHHHHHHHHHHTT--TT-----S--SS-TTTT-

Sequence (87 aa):
MDHSSITLPYFDWILNGLEAGDPDVKIAFGRHIHWGYWPHPSEATGTPEDFRQAAEQLTQKVYSAAHVSDGQAILDVEYRFGGAIAS